Protein AF-A0A2N5K1F3-F1 (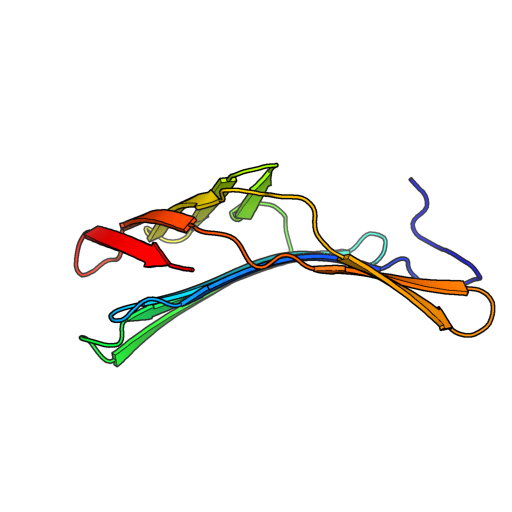afdb_monomer)

Structure (mmCIF, N/CA/C/O backbone):
data_AF-A0A2N5K1F3-F1
#
_entry.id   AF-A0A2N5K1F3-F1
#
loop_
_atom_site.group_PDB
_atom_site.id
_atom_site.type_symbol
_atom_site.label_atom_id
_atom_site.label_alt_id
_atom_site.label_comp_id
_atom_site.label_asym_id
_atom_site.label_entity_id
_atom_site.label_seq_id
_atom_site.pdbx_PDB_ins_code
_atom_site.Cartn_x
_atom_site.Cartn_y
_atom_site.Cartn_z
_atom_site.occupancy
_atom_site.B_iso_or_equiv
_atom_site.auth_seq_id
_atom_site.auth_comp_id
_atom_site.auth_asym_id
_atom_site.auth_atom_id
_atom_site.pdbx_PDB_model_num
ATOM 1 N N . MET A 1 1 ? 14.456 9.798 -15.262 1.00 62.44 1 MET A N 1
ATOM 2 C CA . MET A 1 1 ? 14.494 8.322 -15.443 1.00 62.44 1 MET A CA 1
ATOM 3 C C . MET A 1 1 ? 13.764 7.964 -16.735 1.00 62.44 1 MET A C 1
AT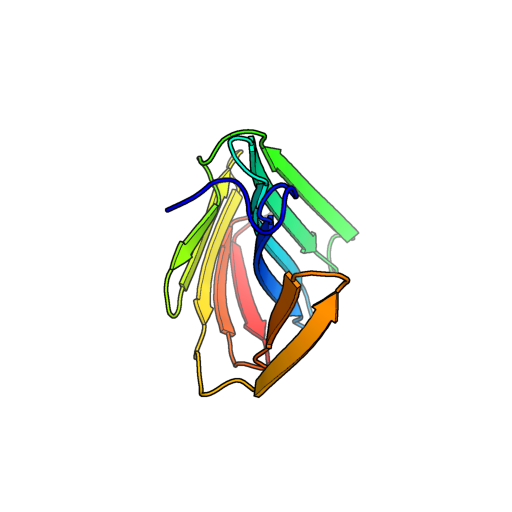OM 5 O O . MET A 1 1 ? 12.718 8.557 -16.957 1.00 62.44 1 MET A O 1
ATOM 9 N N . PRO A 1 2 ? 14.272 7.037 -17.564 1.00 82.56 2 PRO A N 1
ATOM 10 C CA . PRO A 1 2 ? 13.686 6.737 -18.875 1.00 82.56 2 PRO A CA 1
ATOM 11 C C . PRO A 1 2 ? 12.347 5.988 -18.765 1.00 82.56 2 PRO A C 1
ATOM 13 O O . PRO A 1 2 ? 12.178 5.146 -17.882 1.00 82.56 2 PRO A O 1
ATOM 16 N N . TRP A 1 3 ? 11.408 6.288 -19.670 1.00 86.94 3 TRP A N 1
ATOM 17 C CA . TRP A 1 3 ? 10.109 5.601 -19.780 1.00 86.94 3 TRP A CA 1
ATOM 18 C C . TRP A 1 3 ? 10.174 4.283 -20.543 1.00 86.94 3 TRP A C 1
ATOM 20 O O . TRP A 1 3 ? 9.238 3.495 -20.459 1.00 86.94 3 TRP A O 1
ATOM 30 N N . PHE A 1 4 ? 11.270 4.037 -21.258 1.00 87.62 4 PHE A N 1
ATOM 31 C CA . PHE A 1 4 ? 11.481 2.838 -22.053 1.00 87.62 4 PHE A CA 1
ATOM 32 C C . PHE A 1 4 ? 12.774 2.134 -21.648 1.00 87.62 4 PHE A C 1
ATOM 34 O O . PHE A 1 4 ? 13.738 2.767 -21.210 1.00 87.62 4 PHE A O 1
ATOM 41 N N . ARG A 1 5 ? 12.800 0.815 -21.826 1.00 86.06 5 ARG A N 1
ATOM 42 C CA . ARG A 1 5 ? 14.002 -0.018 -21.761 1.00 86.06 5 ARG A CA 1
ATOM 43 C C . ARG A 1 5 ? 13.878 -1.115 -22.811 1.00 86.06 5 ARG A C 1
ATOM 45 O O . ARG A 1 5 ? 12.860 -1.796 -22.847 1.00 86.06 5 ARG A O 1
ATOM 52 N N . ALA A 1 6 ? 14.896 -1.251 -23.661 1.00 88.06 6 ALA A N 1
ATOM 53 C CA . ALA A 1 6 ? 14.905 -2.213 -24.766 1.00 88.06 6 ALA A CA 1
ATOM 54 C C . ALA A 1 6 ? 13.609 -2.174 -25.614 1.00 88.06 6 ALA A C 1
ATOM 56 O O . ALA A 1 6 ? 12.984 -3.199 -25.866 1.00 88.06 6 ALA A O 1
ATOM 57 N N . GLY A 1 7 ? 13.151 -0.966 -25.971 1.00 87.62 7 GLY A N 1
ATOM 58 C CA . GLY A 1 7 ? 11.934 -0.757 -26.769 1.00 87.62 7 GLY A CA 1
ATOM 59 C C . GLY A 1 7 ? 10.603 -0.980 -26.036 1.00 87.62 7 GLY A C 1
ATOM 60 O O . GLY A 1 7 ? 9.549 -0.785 -26.631 1.00 87.62 7 GLY A O 1
ATOM 61 N N . ARG A 1 8 ? 10.612 -1.349 -24.747 1.00 86.81 8 ARG A N 1
ATOM 62 C CA . ARG A 1 8 ? 9.397 -1.630 -23.960 1.00 86.81 8 ARG A CA 1
ATOM 63 C C . ARG A 1 8 ? 9.151 -0.553 -22.914 1.00 86.81 8 ARG A C 1
ATOM 65 O 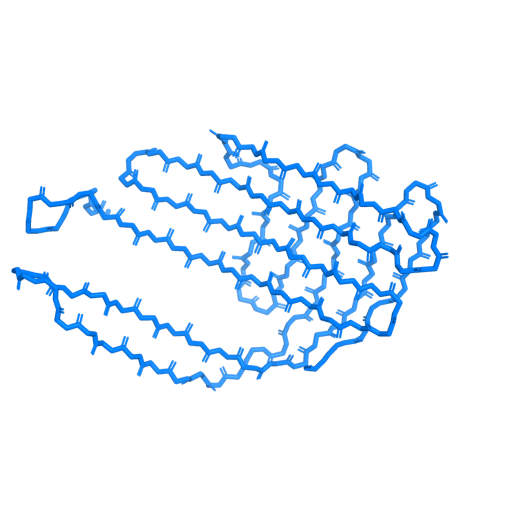O . ARG A 1 8 ? 10.102 -0.037 -22.326 1.00 86.81 8 ARG A O 1
ATOM 72 N N . LEU A 1 9 ? 7.879 -0.234 -22.659 1.00 90.19 9 LEU A N 1
ATOM 73 C CA . LEU A 1 9 ? 7.496 0.670 -21.574 1.00 90.19 9 LEU A CA 1
ATOM 74 C C . LEU A 1 9 ? 7.980 0.108 -20.239 1.00 90.19 9 LEU A C 1
ATOM 76 O O . LEU A 1 9 ? 7.686 -1.031 -19.870 1.00 90.19 9 LEU A O 1
ATOM 80 N N . LEU A 1 10 ? 8.723 0.926 -19.505 1.00 91.81 10 LEU A N 1
ATOM 81 C CA . LEU A 1 10 ? 9.254 0.546 -18.216 1.00 91.81 10 LEU A CA 1
ATOM 82 C C . LEU A 1 10 ? 8.127 0.526 -17.188 1.00 91.81 10 LEU A C 1
ATOM 84 O O . LEU A 1 10 ? 7.443 1.526 -16.956 1.00 91.81 10 LEU A O 1
ATOM 88 N N . LYS A 1 11 ? 7.982 -0.627 -16.546 1.00 93.00 11 LYS A N 1
ATOM 89 C CA . LYS A 1 11 ? 6.980 -0.894 -15.528 1.00 93.00 11 LYS A CA 1
ATOM 90 C C . LYS A 1 11 ? 7.630 -0.882 -14.141 1.00 93.00 11 LYS A C 1
ATOM 92 O O . LYS A 1 11 ? 8.604 -1.594 -13.917 1.00 93.00 11 LYS A O 1
ATOM 97 N N . ARG A 1 12 ? 7.096 -0.090 -13.207 1.00 94.06 12 ARG A N 1
ATOM 98 C CA . ARG A 1 12 ? 7.558 0.008 -11.809 1.00 94.06 12 ARG A CA 1
ATOM 99 C C . ARG A 1 12 ? 6.389 -0.043 -10.846 1.00 94.06 12 ARG A C 1
ATOM 101 O O . ARG A 1 12 ? 5.399 0.651 -11.049 1.00 94.06 12 ARG A O 1
ATOM 108 N N . TRP A 1 13 ? 6.503 -0.909 -9.850 1.00 94.94 13 TRP A N 1
ATOM 109 C CA . TRP A 1 13 ? 5.433 -1.225 -8.916 1.00 94.94 13 TRP A CA 1
ATOM 110 C C . TRP A 1 13 ? 6.026 -1.240 -7.517 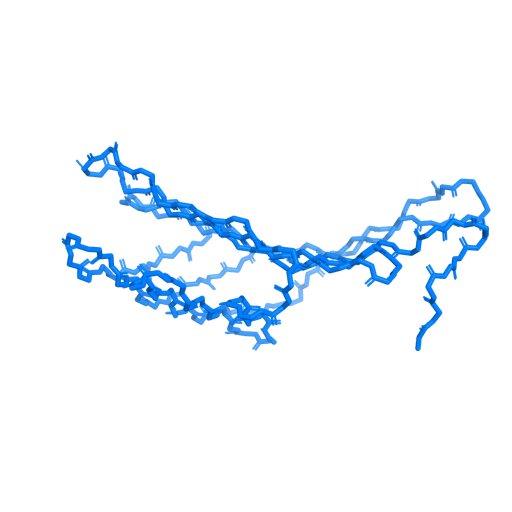1.00 94.94 13 TRP A C 1
ATOM 112 O O . TRP A 1 13 ? 7.084 -1.831 -7.302 1.00 94.94 13 TRP A O 1
ATOM 122 N N . ARG A 1 14 ? 5.322 -0.628 -6.572 1.00 95.94 14 ARG A N 1
ATOM 123 C CA . ARG A 1 14 ? 5.481 -0.922 -5.152 1.00 95.94 14 ARG A CA 1
ATOM 124 C C . ARG A 1 14 ? 4.125 -1.351 -4.633 1.00 95.94 14 ARG A C 1
ATOM 126 O O . ARG A 1 14 ? 3.140 -0.655 -4.858 1.00 95.94 14 ARG A O 1
ATOM 133 N N . TYR A 1 15 ? 4.094 -2.509 -3.996 1.00 96.94 15 TYR A N 1
ATOM 134 C CA . TYR A 1 15 ? 2.879 -3.165 -3.546 1.00 96.94 15 TYR A CA 1
ATOM 135 C C . TYR A 1 15 ? 3.069 -3.605 -2.102 1.00 96.94 15 TYR A C 1
ATOM 137 O O . TYR A 1 15 ? 4.114 -4.161 -1.765 1.00 96.94 15 TYR A O 1
ATOM 145 N N . VAL A 1 16 ? 2.060 -3.359 -1.276 1.00 97.44 16 VAL A N 1
ATOM 146 C CA . VAL A 1 16 ? 1.989 -3.827 0.106 1.00 97.44 16 VAL A CA 1
ATOM 147 C C . VAL A 1 16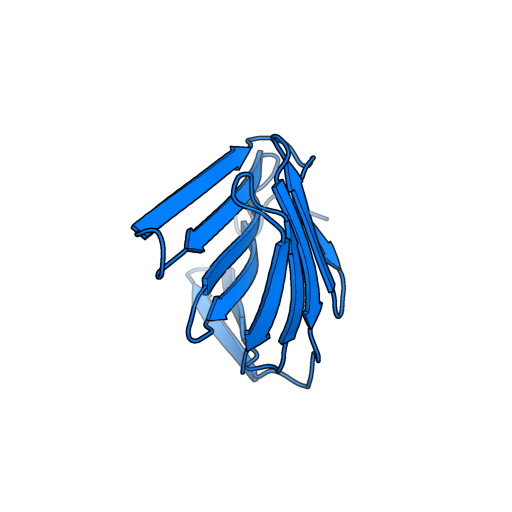 ? 0.666 -4.546 0.291 1.00 97.44 16 VAL A C 1
ATOM 149 O O . VAL A 1 16 ? -0.381 -4.067 -0.145 1.00 97.44 16 VAL A O 1
ATOM 152 N N . SER A 1 17 ? 0.722 -5.685 0.967 1.00 96.94 17 SER A N 1
ATOM 153 C CA . SER A 1 17 ? -0.444 -6.417 1.440 1.00 96.94 17 SER A CA 1
ATOM 154 C C . SER A 1 17 ? -0.260 -6.758 2.905 1.00 96.94 17 SER A C 1
ATOM 156 O O . SER A 1 17 ? 0.805 -7.226 3.295 1.00 96.94 17 SER A O 1
ATOM 158 N N . LEU A 1 18 ? -1.303 -6.530 3.692 1.00 96.88 18 LEU A N 1
ATOM 159 C CA . LEU A 1 18 ? -1.342 -6.812 5.117 1.00 96.88 18 LEU A CA 1
ATOM 160 C C . LEU A 1 18 ? -2.487 -7.777 5.379 1.00 96.88 18 LEU A C 1
ATOM 162 O O . LEU A 1 18 ? -3.617 -7.549 4.935 1.00 96.88 18 LEU A O 1
ATOM 166 N N . TRP A 1 19 ? -2.207 -8.825 6.140 1.00 94.81 19 TRP A N 1
ATOM 167 C CA . TRP A 1 19 ? -3.212 -9.788 6.555 1.00 94.81 19 TRP A CA 1
ATOM 168 C C . TRP A 1 19 ? -3.204 -9.888 8.070 1.00 94.81 19 TRP A C 1
ATOM 170 O O . TRP A 1 19 ? -2.218 -10.298 8.672 1.00 94.81 19 TRP A O 1
ATOM 180 N N . SER A 1 20 ? -4.319 -9.505 8.679 1.00 93.81 20 SER A N 1
ATOM 181 C CA . SER A 1 20 ? -4.593 -9.747 10.087 1.00 93.81 20 SER A CA 1
ATOM 182 C C . SER A 1 20 ? -5.830 -10.632 10.221 1.00 93.81 20 SER A C 1
ATOM 184 O O . SER A 1 20 ? -6.471 -11.015 9.235 1.00 93.81 20 SER A O 1
ATOM 186 N N . ARG A 1 21 ? -6.182 -10.971 11.463 1.00 92.75 21 ARG A N 1
ATOM 187 C CA . ARG A 1 21 ? -7.378 -11.764 11.761 1.00 92.75 21 ARG A CA 1
ATOM 188 C C . ARG A 1 21 ? -8.661 -11.100 11.257 1.00 92.75 21 ARG A C 1
ATOM 190 O O . ARG A 1 21 ? -9.531 -11.792 10.731 1.00 92.75 21 ARG A O 1
ATOM 197 N N . ASP A 1 22 ? -8.757 -9.781 11.407 1.00 93.94 22 ASP A N 1
ATOM 198 C CA . ASP A 1 22 ? -9.986 -9.026 11.148 1.00 93.94 22 ASP A CA 1
ATOM 199 C C . ASP A 1 22 ? -9.960 -8.292 9.806 1.00 93.94 22 ASP A C 1
ATOM 201 O O . ASP A 1 22 ? -11.015 -8.078 9.207 1.00 93.94 22 ASP A O 1
ATOM 205 N N . LEU A 1 23 ? -8.771 -7.935 9.309 1.00 96.25 23 LEU A N 1
ATOM 206 C CA . LEU A 1 23 ? -8.610 -7.138 8.098 1.00 96.25 23 LEU A CA 1
ATOM 207 C C . LEU A 1 23 ? -7.713 -7.826 7.069 1.00 96.25 23 LEU A C 1
ATOM 209 O O . LEU A 1 23 ? -6.758 -8.537 7.380 1.00 96.25 23 LEU A O 1
ATOM 213 N N . SER A 1 24 ? -7.998 -7.584 5.796 1.00 97.25 24 SER A N 1
ATOM 214 C CA . SER A 1 24 ? -7.051 -7.840 4.709 1.00 97.25 24 SER A CA 1
ATOM 215 C C . SER A 1 24 ? -6.942 -6.584 3.865 1.00 97.25 24 SER A C 1
ATOM 217 O O . SER A 1 24 ? -7.939 -6.096 3.345 1.00 97.25 24 SER A O 1
ATOM 219 N N . ILE A 1 25 ? -5.742 -6.022 3.800 1.00 97.75 25 ILE A N 1
ATOM 220 C C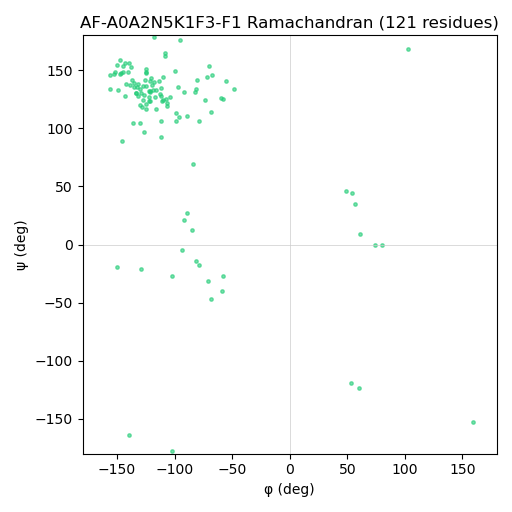A . ILE A 1 25 ? -5.486 -4.706 3.224 1.00 97.75 25 ILE A CA 1
ATOM 221 C C . ILE A 1 25 ? -4.492 -4.876 2.088 1.00 97.75 25 ILE A C 1
ATOM 223 O O . ILE A 1 25 ? -3.526 -5.626 2.219 1.00 97.75 25 ILE A O 1
ATOM 227 N N . CYS A 1 26 ? -4.679 -4.152 0.994 1.00 97.88 26 CYS A N 1
ATOM 228 C CA . CYS A 1 26 ? -3.632 -3.984 0.000 1.00 97.88 26 CYS A CA 1
ATOM 229 C C . CYS A 1 26 ? -3.576 -2.546 -0.502 1.00 97.88 26 CYS A C 1
ATOM 231 O O . CYS A 1 26 ? -4.571 -1.821 -0.476 1.00 97.88 26 CYS A O 1
ATOM 233 N N . ALA A 1 27 ? -2.396 -2.131 -0.947 1.00 98.06 27 ALA A N 1
ATOM 234 C CA . ALA A 1 27 ? -2.190 -0.845 -1.588 1.00 98.06 27 ALA A CA 1
ATOM 235 C C . ALA A 1 27 ? -1.004 -0.909 -2.548 1.00 98.06 27 ALA A C 1
ATOM 237 O O . ALA A 1 27 ? -0.020 -1.613 -2.303 1.00 98.06 27 ALA A O 1
ATOM 238 N N . ALA A 1 28 ? -1.085 -0.148 -3.634 1.00 97.44 28 ALA A N 1
ATOM 239 C CA . ALA A 1 28 ? -0.037 -0.106 -4.636 1.00 97.44 28 ALA A CA 1
ATOM 240 C C . ALA A 1 28 ? 0.135 1.277 -5.255 1.00 97.44 28 ALA A C 1
ATOM 242 O O . ALA A 1 28 ? -0.836 2.005 -5.463 1.00 97.44 28 ALA A O 1
ATOM 243 N N . ASN A 1 29 ? 1.377 1.573 -5.638 1.00 96.00 29 ASN A N 1
ATOM 244 C CA . ASN A 1 29 ? 1.708 2.637 -6.576 1.00 96.00 29 ASN A CA 1
ATOM 245 C C . ASN A 1 29 ? 2.365 2.024 -7.816 1.00 96.00 29 ASN A C 1
ATOM 247 O O . ASN A 1 29 ? 3.326 1.251 -7.716 1.00 96.00 29 ASN A O 1
ATOM 251 N N . ILE A 1 30 ? 1.821 2.353 -8.982 1.00 95.50 30 ILE A N 1
ATOM 252 C CA . ILE A 1 30 ? 2.184 1.781 -10.271 1.00 95.50 30 ILE A CA 1
ATOM 253 C C . ILE A 1 30 ? 2.569 2.901 -11.2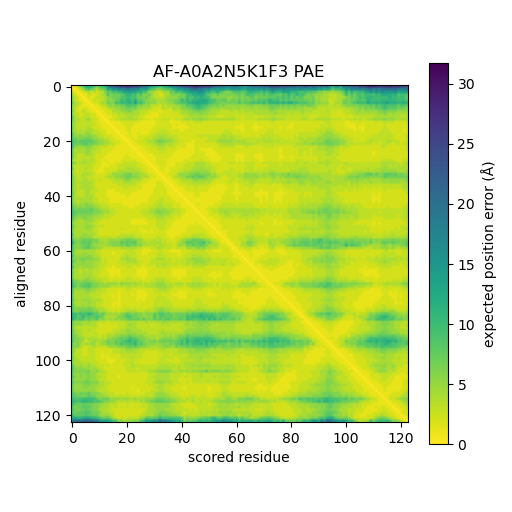27 1.00 95.50 30 ILE A C 1
ATOM 255 O O . ILE A 1 30 ? 1.882 3.913 -11.355 1.00 95.50 30 ILE A O 1
ATOM 259 N N . SER A 1 31 ? 3.653 2.689 -11.963 1.00 94.31 31 SER A N 1
ATOM 260 C CA . SER A 1 31 ? 4.016 3.487 -13.129 1.00 94.31 31 SER A CA 1
ATOM 261 C C . SER A 1 31 ? 4.320 2.575 -14.316 1.00 94.31 31 SER A C 1
ATOM 263 O O . SER A 1 31 ? 5.107 1.635 -14.193 1.00 94.31 31 SER A O 1
ATOM 265 N N . VAL A 1 32 ? 3.717 2.859 -15.469 1.00 93.00 32 VAL A N 1
ATOM 266 C CA . VAL A 1 32 ? 3.987 2.195 -16.753 1.00 93.00 32 VAL A CA 1
ATOM 267 C C . VAL A 1 32 ? 4.294 3.284 -17.774 1.00 93.00 32 VAL A C 1
ATOM 269 O O . VAL A 1 32 ? 3.392 3.928 -18.307 1.00 93.00 32 VAL A O 1
ATOM 272 N N . GLY A 1 33 ? 5.583 3.547 -17.994 1.00 90.69 33 GLY A N 1
ATOM 273 C CA . GLY A 1 33 ? 6.028 4.730 -18.733 1.00 90.69 33 GLY A CA 1
ATOM 274 C C . GLY A 1 33 ? 5.423 6.023 -18.154 1.00 90.69 33 GLY A C 1
ATOM 275 O O . GLY A 1 33 ? 5.680 6.314 -16.983 1.00 90.69 33 GLY A O 1
ATOM 276 N N . PRO A 1 34 ? 4.641 6.802 -18.930 1.00 89.94 34 PRO A N 1
ATOM 277 C CA . PRO A 1 34 ? 4.017 8.037 -18.450 1.00 89.94 34 PRO A CA 1
ATOM 278 C C . PRO A 1 34 ? 2.749 7.811 -17.606 1.00 89.94 34 PRO A C 1
ATOM 280 O O . PRO A 1 34 ? 2.327 8.719 -16.892 1.00 89.94 34 PRO A O 1
ATOM 283 N N . VAL A 1 35 ? 2.134 6.625 -17.668 1.00 92.38 35 VAL A N 1
ATOM 284 C CA . VAL A 1 35 ? 0.867 6.338 -16.982 1.00 92.38 35 VAL A CA 1
ATOM 285 C C . VAL A 1 35 ? 1.134 5.978 -15.526 1.00 92.38 35 VAL A C 1
ATOM 287 O O . VAL A 1 35 ? 1.976 5.124 -15.238 1.00 92.38 35 VAL A O 1
ATOM 290 N N . ARG A 1 36 ? 0.393 6.602 -14.604 1.00 94.06 36 ARG A N 1
ATOM 291 C CA . ARG A 1 36 ? 0.426 6.282 -13.173 1.00 94.06 36 ARG A CA 1
ATOM 292 C C . ARG A 1 36 ? -0.927 5.787 -12.695 1.00 94.06 36 ARG A C 1
ATOM 294 O O . ARG A 1 36 ? -1.959 6.336 -13.070 1.00 94.06 36 ARG A O 1
ATOM 301 N N . GLN A 1 37 ? -0.898 4.778 -11.839 1.00 95.94 37 GLN A N 1
ATOM 302 C CA . GLN A 1 37 ? -2.085 4.201 -11.231 1.00 95.94 37 GLN A CA 1
ATOM 303 C C . GLN A 1 37 ? -1.806 3.899 -9.762 1.00 95.94 37 GLN A C 1
ATOM 305 O O . GLN A 1 37 ? -0.750 3.382 -9.407 1.00 95.94 37 GLN A O 1
ATOM 310 N N . GLU A 1 38 ? -2.769 4.209 -8.911 1.00 97.38 38 GLU A N 1
ATOM 311 C CA . GLU A 1 38 ? -2.792 3.821 -7.507 1.00 97.38 38 GLU A CA 1
ATOM 312 C C . GLU A 1 38 ? -4.044 2.991 -7.266 1.00 97.38 38 GLU A C 1
ATOM 314 O O . GLU A 1 38 ? -5.100 3.262 -7.843 1.00 97.38 38 GLU A O 1
ATOM 319 N N . PHE A 1 39 ? -3.943 1.980 -6.417 1.00 97.31 39 PHE A N 1
ATOM 320 C CA . PHE A 1 39 ? -5.122 1.294 -5.916 1.00 97.31 39 PHE A CA 1
ATOM 321 C C . PHE A 1 39 ? -4.921 0.898 -4.467 1.00 97.31 39 PHE A C 1
ATOM 323 O O . PHE A 1 39 ? -3.791 0.737 -4.002 1.00 97.31 39 PHE A O 1
ATOM 330 N N . TRP A 1 40 ? -6.030 0.735 -3.767 1.00 98.31 40 TRP A N 1
ATOM 331 C CA . TRP A 1 40 ? -6.056 0.216 -2.415 1.00 98.31 40 TRP A CA 1
ATOM 332 C C . TRP A 1 40 ? -7.364 -0.529 -2.176 1.00 98.31 40 TRP A C 1
ATOM 334 O O . TRP A 1 40 ? -8.379 -0.238 -2.814 1.00 98.31 40 TRP A O 1
ATOM 344 N N . ALA A 1 41 ? -7.326 -1.472 -1.244 1.00 98.19 41 ALA A N 1
ATOM 345 C CA . ALA A 1 41 ? -8.500 -2.176 -0.768 1.00 98.19 41 ALA A CA 1
ATOM 346 C C . ALA A 1 41 ? -8.360 -2.521 0.717 1.00 98.19 41 ALA A C 1
ATOM 348 O O . ALA A 1 41 ? -7.262 -2.792 1.205 1.00 98.19 41 ALA A O 1
ATOM 349 N N . VAL A 1 42 ? -9.488 -2.534 1.420 1.00 97.94 42 VAL A N 1
ATOM 350 C CA . VAL A 1 42 ? -9.636 -3.050 2.778 1.00 97.94 42 VAL A CA 1
ATOM 351 C C . VAL A 1 42 ? -10.833 -3.984 2.792 1.00 97.94 42 VAL A C 1
ATOM 353 O O . VAL A 1 42 ? -11.958 -3.575 2.516 1.00 97.94 42 VAL A O 1
ATOM 356 N N . TRP A 1 43 ? -10.587 -5.236 3.139 1.00 97.81 43 TRP A N 1
ATOM 357 C CA . TRP A 1 43 ? -11.612 -6.218 3.442 1.00 97.81 43 TRP A CA 1
ATOM 358 C C . TRP A 1 43 ? -11.777 -6.322 4.958 1.00 97.81 43 TRP A C 1
ATOM 360 O O . TRP A 1 43 ? -10.861 -6.780 5.644 1.00 97.81 43 TRP A O 1
ATOM 370 N N . ASP A 1 44 ? -12.934 -5.906 5.475 1.00 95.94 44 ASP A N 1
ATOM 371 C CA . ASP A 1 44 ? -13.338 -6.133 6.866 1.00 95.94 44 ASP A CA 1
ATOM 372 C C . ASP A 1 44 ? -14.068 -7.467 6.957 1.00 95.94 44 ASP A C 1
ATOM 374 O O . ASP A 1 44 ? -15.183 -7.636 6.457 1.00 95.94 44 ASP A O 1
ATOM 378 N N . ARG A 1 45 ? -13.416 -8.433 7.604 1.00 95.00 45 ARG A N 1
ATOM 379 C CA . ARG A 1 45 ? -13.918 -9.802 7.743 1.00 95.00 45 ARG A CA 1
ATOM 380 C C . ARG A 1 45 ? -15.102 -9.880 8.698 1.00 95.00 45 ARG A C 1
ATOM 382 O O . ARG A 1 45 ? -15.971 -10.724 8.495 1.00 95.00 45 ARG A O 1
ATOM 389 N N . LYS A 1 46 ? -15.152 -9.007 9.709 1.00 92.75 46 LYS A N 1
ATOM 390 C CA . LYS A 1 46 ? -16.219 -8.982 10.716 1.00 92.75 46 LYS A CA 1
ATOM 391 C C . LYS A 1 46 ? -17.534 -8.533 10.093 1.00 92.75 46 LYS A C 1
ATOM 393 O O . LYS A 1 46 ? -18.560 -9.168 10.312 1.00 92.75 46 LYS A O 1
ATOM 398 N N . HIS A 1 47 ? -17.494 -7.462 9.306 1.00 94.06 47 HIS A N 1
ATOM 399 C CA . HIS A 1 47 ? -18.682 -6.911 8.644 1.00 94.06 47 HIS A CA 1
ATOM 400 C C . HIS A 1 47 ? -18.889 -7.434 7.220 1.00 94.06 47 HIS A C 1
ATOM 402 O O . HIS A 1 47 ? -19.914 -7.144 6.611 1.00 94.06 47 HIS A O 1
ATOM 408 N N . ARG A 1 48 ? -17.943 -8.230 6.700 1.00 96.06 48 ARG A N 1
ATOM 409 C CA . ARG A 1 48 ? -17.936 -8.783 5.335 1.00 96.06 48 ARG A CA 1
ATOM 410 C C . ARG A 1 48 ? -18.091 -7.694 4.272 1.00 96.06 48 ARG A C 1
ATOM 412 O O . ARG A 1 48 ? -18.867 -7.835 3.329 1.00 96.06 48 ARG A O 1
ATOM 419 N N . GLN A 1 49 ? -17.354 -6.603 4.449 1.00 96.75 49 GLN A N 1
ATOM 420 C CA . GLN A 1 49 ? -17.418 -5.424 3.592 1.00 96.75 49 GLN A CA 1
ATOM 421 C C . GLN A 1 49 ? -16.062 -5.146 2.952 1.00 96.75 49 GLN A C 1
ATOM 423 O O . GLN A 1 49 ? -15.018 -5.237 3.601 1.00 96.75 49 GLN A O 1
ATOM 428 N N . LEU A 1 50 ? -16.103 -4.805 1.664 1.00 97.19 50 LEU A N 1
ATOM 429 C CA . LEU A 1 50 ? -14.951 -4.386 0.880 1.00 97.19 50 LEU A CA 1
ATOM 430 C C . LEU A 1 50 ? -15.056 -2.886 0.620 1.00 97.19 50 LEU A C 1
ATOM 432 O O . LEU A 1 50 ? -16.041 -2.426 0.044 1.00 97.19 50 LEU A O 1
ATOM 436 N N . TRP A 1 51 ? -14.019 -2.144 0.989 1.00 97.38 51 TRP A N 1
ATOM 437 C CA . TRP A 1 51 ? -13.807 -0.793 0.484 1.00 97.38 51 TRP A CA 1
ATOM 438 C C . TRP A 1 51 ? -12.582 -0.806 -0.399 1.00 97.38 51 TRP A C 1
ATOM 440 O O . TRP A 1 51 ? -11.518 -1.245 0.026 1.00 97.38 51 TRP A O 1
ATOM 450 N N . GLU A 1 52 ? -12.724 -0.302 -1.613 1.00 97.50 52 GLU A N 1
ATOM 451 C CA . GLU A 1 52 ? -11.630 -0.248 -2.564 1.00 97.50 52 GLU A CA 1
ATOM 452 C C . GLU A 1 52 ? -11.743 0.971 -3.464 1.00 97.50 52 GLU A C 1
ATOM 454 O O . GLU A 1 52 ? -12.817 1.558 -3.658 1.00 97.50 52 GLU A O 1
ATOM 459 N N . ARG A 1 53 ? -10.607 1.351 -4.040 1.00 97.56 53 ARG A N 1
ATOM 460 C CA . ARG A 1 53 ? -10.584 2.322 -5.121 1.00 97.56 53 ARG A CA 1
ATOM 461 C C . ARG A 1 53 ? -9.346 2.159 -5.979 1.00 97.56 53 ARG A C 1
ATOM 463 O O . ARG A 1 53 ? -8.257 1.901 -5.479 1.00 97.56 53 ARG A O 1
ATOM 470 N N . THR A 1 54 ? -9.523 2.413 -7.271 1.00 97.12 54 THR A N 1
ATOM 471 C CA . THR A 1 54 ? -8.435 2.640 -8.223 1.00 97.12 54 THR A CA 1
ATOM 472 C C . THR A 1 54 ? -8.458 4.098 -8.676 1.00 97.12 54 THR A C 1
ATOM 474 O O . THR A 1 54 ? -9.513 4.646 -8.999 1.00 97.12 54 THR A O 1
ATOM 477 N N . ARG A 1 55 ? -7.292 4.743 -8.705 1.00 96.00 55 ARG A N 1
ATOM 478 C CA . ARG A 1 55 ? -7.083 6.106 -9.203 1.00 96.00 55 ARG A CA 1
ATOM 479 C C . ARG A 1 55 ? -6.042 6.077 -10.317 1.00 96.00 55 ARG A C 1
ATOM 481 O O . ARG A 1 55 ? -4.963 5.527 -10.148 1.00 96.00 55 ARG A O 1
ATOM 488 N N . LEU A 1 56 ? -6.333 6.730 -11.439 1.00 94.31 56 LEU A N 1
ATOM 489 C CA . LEU A 1 56 ? -5.397 6.886 -12.566 1.00 94.31 56 LEU A CA 1
ATOM 490 C C . LEU A 1 56 ? -4.513 8.141 -12.424 1.00 94.31 56 LEU A C 1
ATOM 492 O O . LEU A 1 56 ? -4.114 8.761 -13.406 1.00 94.31 56 LEU A O 1
ATOM 496 N N . ARG A 1 57 ? -4.270 8.569 -11.182 1.00 91.25 57 ARG A N 1
ATOM 497 C CA . ARG A 1 57 ? -3.423 9.710 -10.824 1.00 91.25 57 ARG A CA 1
ATOM 498 C C . ARG A 1 57 ? -2.834 9.485 -9.428 1.00 91.25 57 ARG A C 1
ATOM 500 O O . ARG A 1 57 ? -3.518 8.874 -8.608 1.00 91.25 57 ARG A O 1
ATOM 507 N N . PRO A 1 58 ? -1.622 9.989 -9.144 1.00 87.88 58 PRO A N 1
ATOM 508 C CA . PRO A 1 58 ? -1.015 9.846 -7.832 1.00 87.88 58 PRO A CA 1
ATOM 509 C C . PRO A 1 58 ? -1.622 10.856 -6.859 1.00 87.88 58 PRO A C 1
ATOM 511 O O . PRO A 1 58 ? -1.372 12.056 -6.977 1.00 87.88 58 PRO A O 1
ATOM 514 N N . CYS A 1 59 ? -2.474 10.407 -5.942 1.00 92.81 59 CYS A N 1
ATOM 515 C CA . CYS A 1 59 ? -3.152 11.336 -5.034 1.00 92.81 59 CYS A CA 1
ATOM 516 C C . CYS A 1 59 ? -3.495 10.769 -3.666 1.00 92.81 59 CYS A C 1
ATOM 518 O O . CYS A 1 59 ? -3.779 11.555 -2.765 1.00 92.81 59 CYS A O 1
ATOM 520 N N . CYS A 1 60 ? -3.535 9.448 -3.511 1.00 95.38 60 CYS A N 1
ATOM 521 C CA . CYS A 1 60 ? -4.082 8.850 -2.304 1.00 95.38 60 CYS A CA 1
ATOM 522 C C . CYS A 1 60 ? -3.183 7.811 -1.655 1.00 95.38 60 CYS A C 1
ATOM 524 O O . CYS A 1 60 ? -3.365 7.597 -0.463 1.00 95.38 60 CYS A O 1
ATOM 526 N N . VAL A 1 61 ? -2.233 7.202 -2.373 1.00 97.12 61 VAL A N 1
ATOM 527 C CA . VAL A 1 61 ? -1.351 6.158 -1.831 1.00 97.12 61 VAL A CA 1
ATOM 528 C C . VAL A 1 61 ? 0.090 6.657 -1.729 1.00 97.12 61 VAL A C 1
ATOM 530 O O . VAL A 1 61 ? 0.829 6.723 -2.711 1.00 97.12 61 VAL A O 1
ATOM 533 N N . THR A 1 62 ? 0.526 6.924 -0.502 1.00 96.69 62 THR A N 1
ATOM 534 C CA . THR A 1 62 ? 1.918 7.232 -0.168 1.00 96.69 62 THR A CA 1
ATOM 535 C C . THR A 1 62 ? 2.597 5.977 0.367 1.00 96.69 62 THR A C 1
ATOM 537 O O . THR A 1 62 ? 2.365 5.555 1.498 1.00 96.69 62 THR A O 1
ATOM 540 N N . LEU A 1 63 ? 3.463 5.391 -0.458 1.00 95.25 63 LEU A N 1
ATOM 541 C CA . LEU A 1 63 ? 4.314 4.255 -0.106 1.00 95.25 63 LEU A CA 1
ATOM 542 C C . LEU A 1 63 ? 5.773 4.711 -0.076 1.00 95.25 63 LEU A C 1
ATOM 544 O O . LEU A 1 63 ? 6.464 4.700 -1.100 1.00 95.25 63 LEU A O 1
ATOM 548 N N . VAL A 1 64 ? 6.233 5.115 1.106 1.00 94.06 64 VAL A N 1
ATOM 549 C CA . VAL A 1 64 ? 7.623 5.515 1.393 1.00 94.06 64 VAL A CA 1
ATOM 550 C C . VAL A 1 64 ? 8.297 4.437 2.244 1.00 94.06 64 VAL A C 1
ATOM 552 O O . VAL A 1 64 ? 7.612 3.525 2.708 1.00 94.06 64 VAL A O 1
ATOM 555 N N . PRO A 1 65 ? 9.636 4.417 2.375 1.00 94.00 65 PRO A N 1
ATOM 556 C CA . PRO A 1 65 ? 10.291 3.459 3.262 1.00 94.00 65 PRO A CA 1
ATOM 557 C C . PRO A 1 65 ? 9.623 3.429 4.642 1.00 94.00 65 PRO A C 1
ATOM 559 O O . PRO A 1 65 ? 9.293 4.480 5.192 1.00 94.00 65 PRO A O 1
ATOM 562 N N . ASN A 1 66 ? 9.379 2.225 5.149 1.00 96.00 66 ASN A N 1
ATOM 563 C CA . ASN A 1 66 ? 8.743 1.952 6.441 1.00 96.00 66 ASN A CA 1
ATOM 564 C C . ASN A 1 66 ? 7.309 2.466 6.657 1.00 96.00 66 ASN A C 1
ATOM 566 O O . ASN A 1 66 ? 6.814 2.403 7.782 1.00 96.00 66 ASN A O 1
ATOM 570 N N . ARG A 1 67 ? 6.608 2.983 5.638 1.00 97.31 67 ARG A N 1
ATOM 571 C CA . ARG A 1 67 ? 5.245 3.499 5.838 1.00 97.31 67 ARG A CA 1
ATOM 572 C C . ARG A 1 67 ? 4.341 3.351 4.624 1.00 97.31 67 ARG A C 1
ATOM 574 O O . ARG A 1 67 ? 4.681 3.757 3.510 1.00 97.31 67 ARG A O 1
ATOM 581 N N . LEU A 1 68 ? 3.136 2.859 4.890 1.00 97.88 68 LEU A N 1
ATOM 582 C CA . LEU A 1 68 ? 1.979 2.922 4.011 1.00 97.88 68 LEU A CA 1
ATOM 583 C C . LEU A 1 68 ? 0.989 3.944 4.573 1.00 97.88 68 LEU A C 1
ATOM 585 O O . LEU A 1 68 ? 0.460 3.757 5.665 1.00 97.88 68 LEU A O 1
ATOM 589 N N . LEU A 1 69 ? 0.701 4.986 3.797 1.00 98.19 69 LEU A N 1
ATOM 590 C CA . LEU A 1 69 ? -0.389 5.913 4.070 1.00 98.19 69 LEU A CA 1
ATOM 591 C C . LEU A 1 69 ? -1.357 5.941 2.886 1.00 98.19 69 LEU A C 1
ATOM 593 O O . LEU A 1 69 ? -0.962 6.267 1.768 1.00 98.19 69 LEU A O 1
ATOM 597 N N . VAL A 1 70 ? -2.629 5.653 3.143 1.00 98.12 70 VAL A N 1
ATOM 598 C CA . VAL A 1 70 ? -3.729 5.852 2.198 1.00 98.12 70 VAL A CA 1
ATOM 599 C C . VAL A 1 70 ? -4.693 6.884 2.752 1.00 98.12 70 VAL A C 1
ATOM 601 O O . VAL A 1 70 ? -5.083 6.786 3.913 1.00 98.12 70 VAL A O 1
ATOM 604 N N . ARG A 1 71 ? -5.100 7.854 1.929 1.00 97.44 71 ARG A N 1
ATOM 605 C CA . ARG A 1 71 ? -6.179 8.806 2.237 1.00 97.44 71 ARG A CA 1
ATOM 606 C C . ARG A 1 71 ? -7.083 8.973 1.024 1.00 97.44 71 ARG A C 1
ATOM 608 O O . ARG A 1 71 ? -6.708 9.630 0.056 1.00 97.44 71 ARG A O 1
ATOM 615 N N . ASP A 1 72 ? -8.269 8.374 1.062 1.00 96.44 72 ASP A N 1
ATOM 616 C CA . ASP A 1 72 ?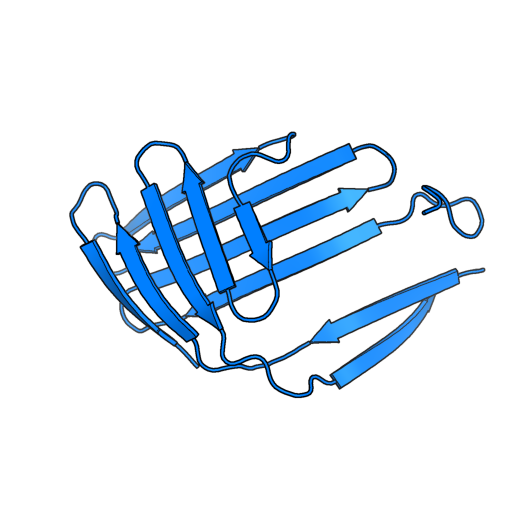 -9.227 8.451 -0.045 1.00 96.44 72 ASP A CA 1
ATOM 617 C C . ASP A 1 72 ? -10.660 8.212 0.439 1.00 96.44 72 ASP A C 1
ATOM 619 O O . ASP A 1 72 ? -10.925 7.260 1.165 1.00 96.44 72 ASP A O 1
ATOM 623 N N . GLY A 1 73 ? -11.606 9.053 0.014 1.00 89.44 73 GLY A N 1
ATOM 624 C CA . GLY A 1 73 ? -13.039 8.814 0.231 1.00 89.44 73 GLY A CA 1
ATOM 625 C C . GLY A 1 73 ? -13.458 8.630 1.694 1.00 89.44 73 GLY A C 1
ATOM 626 O O . GLY A 1 73 ? -14.337 7.818 1.961 1.00 89.44 73 GLY A O 1
ATOM 627 N N . GLY A 1 74 ? -12.818 9.339 2.629 1.00 92.75 74 GLY A N 1
ATOM 628 C CA . GLY A 1 74 ? -13.085 9.216 4.069 1.00 92.75 74 GLY A CA 1
ATOM 629 C C . GLY A 1 74 ? -12.414 8.014 4.743 1.00 92.75 74 GLY A C 1
ATOM 630 O O . GLY A 1 74 ? -12.538 7.858 5.954 1.00 92.75 74 GLY A O 1
ATOM 631 N N . ILE A 1 75 ? -11.674 7.196 3.991 1.00 96.56 75 ILE A N 1
ATOM 632 C CA . ILE A 1 75 ? -10.883 6.083 4.517 1.00 96.56 75 ILE A CA 1
ATOM 633 C C . ILE A 1 75 ? -9.437 6.527 4.685 1.00 96.56 75 ILE A C 1
ATOM 635 O O . ILE A 1 75 ? -8.861 7.184 3.812 1.00 96.56 75 ILE A O 1
ATOM 639 N N . THR A 1 76 ? -8.855 6.161 5.826 1.00 98.12 76 THR A N 1
ATOM 640 C CA . THR A 1 76 ? -7.431 6.364 6.101 1.00 98.12 76 THR A CA 1
ATOM 641 C C . THR A 1 76 ? -6.791 5.053 6.525 1.00 98.12 76 THR A C 1
ATOM 643 O O . THR A 1 76 ? -7.286 4.402 7.438 1.00 98.12 76 THR A O 1
ATOM 646 N N . ILE A 1 77 ? -5.692 4.677 5.880 1.00 98.19 77 ILE A N 1
ATOM 647 C CA . ILE A 1 77 ? -4.841 3.545 6.269 1.00 98.19 77 ILE A CA 1
ATOM 648 C C . ILE A 1 77 ? -3.497 4.156 6.631 1.00 98.19 77 ILE A C 1
ATOM 650 O O . ILE A 1 77 ? -2.889 4.764 5.760 1.00 98.19 77 ILE A O 1
ATOM 654 N N . ASP A 1 78 ? -3.043 4.044 7.872 1.00 98.25 78 ASP A N 1
ATOM 655 C CA . ASP A 1 78 ? -1.738 4.557 8.295 1.00 98.25 78 ASP A CA 1
ATOM 656 C C . ASP A 1 78 ? -0.996 3.460 9.046 1.00 98.25 78 ASP A C 1
ATOM 658 O O . ASP A 1 78 ? -1.349 3.102 10.170 1.00 98.25 78 ASP A O 1
ATOM 662 N N . VAL A 1 79 ? -0.017 2.865 8.373 1.00 98.06 79 VAL A N 1
ATOM 663 C CA . VAL A 1 79 ? 0.664 1.661 8.838 1.00 98.06 79 VAL A CA 1
ATOM 664 C C . VAL A 1 79 ? 2.165 1.832 8.701 1.00 98.06 79 VAL A C 1
ATOM 666 O O . VAL A 1 79 ? 2.676 2.169 7.630 1.00 98.06 79 VAL A O 1
ATOM 669 N N . THR A 1 80 ? 2.868 1.536 9.785 1.00 98.19 80 THR A N 1
ATOM 670 C CA . THR A 1 80 ? 4.317 1.380 9.802 1.00 98.19 80 THR A CA 1
ATOM 671 C C . THR A 1 80 ? 4.671 -0.021 9.324 1.00 98.19 80 THR A C 1
ATOM 673 O O . THR A 1 80 ? 4.059 -1.001 9.746 1.00 98.19 80 THR A O 1
ATOM 676 N N . LEU A 1 81 ? 5.651 -0.106 8.432 1.00 97.06 81 LEU A N 1
ATOM 677 C CA . LEU A 1 81 ? 6.198 -1.344 7.888 1.00 97.06 81 LEU A CA 1
ATOM 678 C C . LEU A 1 81 ? 7.613 -1.497 8.439 1.00 97.06 81 LEU A C 1
ATOM 680 O O . LEU A 1 81 ? 8.433 -0.603 8.251 1.00 97.06 81 LEU A O 1
ATOM 684 N N . ASP A 1 82 ? 7.910 -2.606 9.100 1.00 96.00 82 ASP A N 1
ATOM 685 C CA . ASP A 1 82 ? 9.236 -2.855 9.664 1.00 96.00 82 ASP A CA 1
ATOM 686 C C . ASP A 1 82 ? 10.154 -3.426 8.567 1.00 96.00 82 ASP A C 1
ATOM 688 O O . ASP A 1 82 ? 10.425 -4.628 8.494 1.00 96.00 82 ASP A O 1
ATOM 692 N N . GLU A 1 83 ? 10.511 -2.582 7.586 1.00 92.75 83 GLU A N 1
ATOM 693 C CA . GLU A 1 83 ? 11.180 -3.037 6.367 1.00 92.75 83 GLU A CA 1
ATOM 694 C C . GLU A 1 83 ? 12.603 -3.528 6.646 1.00 92.75 83 GLU A C 1
ATOM 696 O O . GLU A 1 83 ? 13.513 -2.762 6.945 1.00 92.75 83 GLU A O 1
ATOM 701 N N . GLN A 1 84 ? 12.816 -4.827 6.445 1.00 90.12 84 GLN A N 1
ATOM 702 C CA . GLN A 1 84 ? 14.120 -5.479 6.589 1.00 90.12 84 GLN A CA 1
ATOM 703 C C . GLN A 1 84 ? 14.797 -5.759 5.240 1.00 90.12 84 GLN A C 1
ATOM 705 O O . GLN A 1 84 ? 14.275 -5.420 4.177 1.00 90.12 84 GLN A O 1
ATOM 710 N N . ALA A 1 85 ? 15.966 -6.399 5.231 1.00 89.88 85 ALA A N 1
ATOM 711 C CA . ALA A 1 85 ? 16.534 -6.892 3.978 1.00 89.88 85 ALA A CA 1
ATOM 712 C C . ALA A 1 85 ? 15.548 -7.871 3.306 1.00 89.88 85 ALA A C 1
ATOM 714 O O . ALA A 1 85 ? 15.068 -8.817 3.922 1.00 89.88 85 ALA A O 1
ATOM 715 N N . GLY A 1 86 ? 15.198 -7.598 2.050 1.00 91.94 86 GLY A N 1
ATOM 716 C CA . GLY A 1 86 ? 14.399 -8.500 1.224 1.00 91.94 86 GLY A CA 1
ATOM 717 C C . GLY A 1 86 ? 15.291 -9.365 0.350 1.00 91.94 86 GLY A C 1
ATOM 718 O O . GLY A 1 86 ? 16.499 -9.147 0.283 1.00 91.94 86 GLY A O 1
ATOM 719 N N . PHE A 1 87 ? 14.685 -10.291 -0.381 1.00 95.69 87 PHE A N 1
ATOM 720 C CA . PHE A 1 87 ? 15.380 -10.996 -1.452 1.00 95.69 87 PHE A CA 1
ATOM 721 C C . PHE A 1 87 ? 15.029 -10.382 -2.803 1.00 95.69 87 PHE A C 1
ATOM 723 O O . PHE A 1 87 ? 13.923 -9.869 -3.017 1.00 95.69 87 PHE A O 1
ATOM 730 N N . GLU A 1 88 ? 15.988 -10.449 -3.716 1.00 97.69 88 GLU A N 1
ATOM 731 C CA . GLU A 1 88 ? 15.859 -9.934 -5.069 1.00 97.69 88 GLU A CA 1
ATOM 732 C C . GLU A 1 88 ? 15.896 -11.077 -6.072 1.00 97.69 88 GLU A C 1
ATOM 734 O O . GLU A 1 88 ? 16.648 -12.038 -5.929 1.00 97.69 88 GLU A O 1
ATOM 739 N N . VAL A 1 89 ? 15.060 -10.965 -7.097 1.00 97.62 89 VAL A N 1
ATOM 740 C CA . VAL A 1 89 ? 14.997 -11.916 -8.201 1.00 97.62 89 VAL A CA 1
ATOM 741 C C . VAL A 1 89 ? 15.119 -11.126 -9.490 1.00 97.62 89 VAL A C 1
ATOM 743 O O . VAL A 1 89 ? 14.329 -10.210 -9.734 1.00 97.62 89 VAL A O 1
ATOM 746 N N . VAL A 1 90 ? 16.099 -11.497 -10.310 1.00 97.12 90 VAL A N 1
ATOM 747 C CA . VAL A 1 90 ? 16.260 -11.013 -11.682 1.00 97.12 90 VAL A CA 1
ATOM 748 C C . VAL A 1 90 ? 15.943 -12.164 -12.621 1.00 97.12 90 VAL A C 1
ATOM 750 O O . VAL A 1 90 ? 16.552 -13.225 -12.530 1.00 97.12 90 VAL A O 1
ATOM 753 N N . VAL A 1 91 ? 14.997 -11.945 -13.527 1.00 96.38 91 VAL A N 1
ATOM 754 C CA . VAL A 1 91 ? 14.621 -12.912 -14.560 1.00 96.38 91 VAL A CA 1
ATOM 755 C C . VAL A 1 91 ? 14.834 -12.257 -15.924 1.00 96.38 91 VAL A C 1
ATOM 757 O O . VAL A 1 91 ? 14.267 -11.183 -16.154 1.00 96.38 91 VAL A O 1
ATOM 760 N N . PRO A 1 92 ? 15.638 -12.851 -16.823 1.00 94.31 92 PRO A N 1
ATOM 761 C CA . PRO A 1 92 ? 15.769 -12.370 -18.196 1.00 94.31 92 PRO A CA 1
ATOM 762 C C . PRO A 1 92 ? 14.411 -12.292 -18.905 1.00 94.31 92 PRO A C 1
ATOM 764 O O . PRO A 1 92 ? 13.565 -13.166 -18.735 1.00 94.31 92 PRO A O 1
ATOM 767 N N . ASP A 1 93 ? 14.204 -11.249 -19.707 1.00 90.56 93 ASP A N 1
ATOM 768 C CA . ASP A 1 93 ? 12.984 -11.045 -20.495 1.00 90.56 93 ASP A CA 1
ATOM 769 C C . ASP A 1 93 ? 13.337 -10.367 -21.830 1.00 90.56 93 ASP A C 1
ATOM 771 O O . ASP A 1 93 ? 13.398 -9.137 -21.946 1.00 90.56 93 ASP A O 1
ATOM 775 N N . GLY A 1 94 ? 13.637 -11.191 -22.839 1.00 89.44 94 GLY A N 1
ATOM 776 C CA . GLY A 1 94 ? 14.118 -10.743 -24.146 1.00 89.44 94 GLY A CA 1
ATOM 777 C C . GLY A 1 94 ? 15.437 -9.974 -24.036 1.00 89.44 94 GLY A C 1
ATOM 778 O O . GLY A 1 94 ? 16.411 -10.470 -23.483 1.00 89.44 94 GLY A O 1
ATOM 779 N N . GLN A 1 95 ? 15.455 -8.740 -24.543 1.00 91.44 95 GLN A N 1
ATOM 780 C CA . GLN A 1 95 ? 16.606 -7.822 -24.472 1.00 91.44 95 GLN A CA 1
ATOM 781 C C . GLN A 1 95 ? 16.661 -7.022 -23.149 1.00 91.44 95 GLN A C 1
ATOM 783 O O . GLN A 1 95 ? 17.359 -6.013 -23.040 1.00 91.44 95 GLN A O 1
ATOM 788 N N . ALA A 1 96 ? 15.868 -7.418 -22.151 1.00 91.44 96 ALA A N 1
ATOM 789 C CA . ALA A 1 96 ? 15.756 -6.767 -20.852 1.00 91.44 96 ALA A CA 1
ATOM 790 C C . ALA A 1 96 ? 15.661 -7.807 -19.721 1.00 91.44 96 ALA A C 1
ATOM 792 O O . ALA A 1 96 ? 15.992 -8.980 -19.887 1.00 91.44 96 ALA A O 1
ATOM 793 N N . TYR A 1 97 ? 15.230 -7.362 -18.542 1.00 92.25 97 TYR A N 1
ATOM 794 C CA . TYR A 1 97 ? 14.966 -8.220 -17.398 1.00 92.25 97 TYR A CA 1
ATOM 795 C C . TYR A 1 97 ? 13.781 -7.696 -16.591 1.00 92.25 97 TYR A C 1
ATOM 797 O O . TYR A 1 97 ? 13.513 -6.491 -16.548 1.00 92.25 97 TYR A O 1
ATOM 805 N N . THR A 1 98 ? 13.118 -8.612 -15.895 1.00 93.56 98 THR A N 1
ATOM 806 C CA . THR A 1 98 ? 12.245 -8.296 -14.769 1.00 93.56 98 THR A CA 1
ATOM 807 C C . THR A 1 98 ? 13.064 -8.370 -13.488 1.00 93.56 98 THR A C 1
ATOM 809 O O . THR A 1 98 ? 13.779 -9.341 -13.263 1.00 93.56 98 THR A O 1
ATOM 812 N N . TRP A 1 99 ? 12.961 -7.345 -12.647 1.00 96.19 99 TRP A N 1
ATOM 813 C CA . TRP A 1 99 ? 13.527 -7.346 -11.300 1.00 96.19 99 TRP A CA 1
ATOM 814 C C . TRP A 1 99 ? 12.402 -7.187 -10.290 1.00 96.19 99 TRP A C 1
ATOM 816 O O . TRP A 1 99 ? 11.532 -6.326 -10.449 1.00 96.19 99 TRP A O 1
ATOM 826 N N . THR A 1 100 ? 12.421 -8.016 -9.254 1.00 96.06 100 THR A N 1
ATOM 827 C CA . THR A 1 100 ? 11.510 -7.900 -8.117 1.00 96.06 100 THR A CA 1
ATOM 828 C C . THR A 1 100 ? 12.289 -7.992 -6.824 1.00 96.06 100 THR A C 1
ATOM 830 O O . THR A 1 100 ? 13.121 -8.883 -6.682 1.00 96.06 100 THR A O 1
ATOM 833 N N . ARG A 1 101 ? 11.940 -7.138 -5.864 1.00 96.19 101 ARG A N 1
ATOM 834 C CA . ARG A 1 101 ? 12.355 -7.256 -4.469 1.00 96.19 101 ARG A CA 1
ATOM 835 C C . ARG A 1 101 ? 11.133 -7.572 -3.624 1.00 96.19 101 ARG A C 1
ATOM 837 O O . ARG A 1 101 ? 10.112 -6.897 -3.755 1.00 96.19 101 ARG A O 1
ATOM 844 N N . LYS A 1 102 ? 11.226 -8.604 -2.792 1.00 95.56 102 LYS A N 1
ATOM 845 C CA . LYS A 1 102 ? 10.129 -9.058 -1.932 1.00 95.56 102 LYS A CA 1
ATOM 846 C C . LYS A 1 102 ? 10.599 -9.116 -0.489 1.00 95.56 102 LYS A C 1
ATOM 848 O O . LYS A 1 102 ? 11.738 -9.484 -0.209 1.00 95.56 102 LYS A O 1
ATOM 853 N N . GLN A 1 103 ? 9.708 -8.736 0.411 1.00 95.44 103 GLN A N 1
ATOM 854 C CA . GLN A 1 103 ? 9.935 -8.740 1.846 1.00 95.44 103 GLN A CA 1
ATOM 855 C C . GLN A 1 103 ? 8.683 -9.291 2.523 1.00 95.44 103 GLN A C 1
ATOM 857 O O . GLN A 1 103 ? 7.570 -8.985 2.098 1.00 95.44 103 GLN A O 1
ATOM 862 N N . LEU A 1 104 ? 8.890 -10.077 3.573 1.00 94.62 104 LEU A N 1
ATOM 863 C CA . LEU A 1 104 ? 7.880 -10.377 4.579 1.00 94.62 104 LEU A CA 1
ATOM 864 C C . LEU A 1 104 ? 8.282 -9.586 5.824 1.00 94.62 104 LEU A C 1
ATOM 866 O O . LEU A 1 104 ? 9.434 -9.690 6.252 1.00 94.62 104 LEU A O 1
ATOM 870 N N . VAL A 1 105 ? 7.400 -8.718 6.312 1.00 94.50 105 VAL A N 1
ATOM 871 C CA . VAL A 1 105 ? 7.711 -7.722 7.348 1.00 94.50 105 VAL A CA 1
ATOM 872 C C . VAL A 1 105 ? 6.553 -7.616 8.316 1.00 94.50 105 VAL A C 1
ATOM 874 O O . VAL A 1 105 ? 5.395 -7.730 7.916 1.00 94.50 105 VAL A O 1
ATOM 877 N N . ARG A 1 106 ? 6.867 -7.311 9.575 1.00 96.25 106 ARG A N 1
ATOM 878 C CA . ARG A 1 106 ? 5.837 -6.901 10.524 1.00 96.25 106 ARG A CA 1
ATOM 879 C C . ARG A 1 106 ? 5.279 -5.547 10.111 1.00 96.25 106 ARG A C 1
ATOM 881 O O . ARG A 1 106 ? 5.996 -4.689 9.594 1.00 96.25 106 ARG A O 1
ATOM 888 N N . ALA A 1 107 ? 3.996 -5.358 10.357 1.00 97.00 107 ALA A N 1
ATOM 889 C CA . ALA A 1 107 ? 3.311 -4.117 10.073 1.00 97.00 107 ALA A CA 1
ATOM 890 C C . ALA A 1 107 ? 2.301 -3.815 11.170 1.00 97.00 107 ALA A C 1
ATOM 892 O O . ALA A 1 107 ? 1.589 -4.710 11.625 1.00 97.00 107 ALA A O 1
ATOM 893 N N . TYR A 1 108 ? 2.227 -2.556 11.582 1.00 97.31 108 TYR A N 1
ATOM 894 C CA . TYR A 1 108 ? 1.330 -2.126 12.647 1.00 97.31 108 TYR A CA 1
ATOM 895 C C . TYR A 1 108 ? 0.841 -0.698 12.426 1.00 97.31 108 TYR A C 1
ATOM 897 O O . TYR A 1 108 ? 1.559 0.146 11.887 1.00 97.31 108 TYR A O 1
ATOM 905 N N . GLY A 1 109 ? -0.390 -0.415 12.836 1.00 96.88 109 GLY A N 1
ATOM 906 C CA . GLY A 1 109 ? -0.965 0.920 12.718 1.00 96.88 109 GLY A CA 1
ATOM 907 C C . GLY A 1 109 ? -2.483 0.919 12.767 1.00 96.88 109 GLY A C 1
ATOM 908 O O . GLY A 1 109 ? -3.102 0.035 13.361 1.00 96.88 109 GLY A O 1
ATOM 909 N N . THR A 1 110 ? -3.095 1.912 12.129 1.00 97.50 110 THR A N 1
ATOM 910 C CA . THR A 1 110 ? -4.538 2.138 12.199 1.00 97.50 110 THR A CA 1
ATOM 911 C C . THR A 1 110 ? -5.193 2.177 10.830 1.00 97.50 110 THR A C 1
ATOM 913 O O . THR A 1 110 ? -4.637 2.639 9.833 1.00 97.50 110 THR A O 1
ATOM 916 N N . VAL A 1 111 ? -6.438 1.711 10.795 1.00 97.38 111 VAL A N 1
ATOM 917 C CA . VAL A 1 111 ? -7.337 1.876 9.659 1.00 97.38 111 VAL A CA 1
ATOM 918 C C . VAL A 1 111 ? -8.612 2.544 10.137 1.00 97.38 111 VAL A C 1
ATOM 920 O O . VAL A 1 111 ? -9.317 2.023 10.997 1.00 97.38 111 VAL A O 1
ATOM 923 N N . HIS A 1 112 ? -8.922 3.699 9.567 1.00 97.56 112 HIS A N 1
ATOM 924 C CA . HIS A 1 112 ? -10.175 4.405 9.777 1.00 97.56 112 HIS A CA 1
ATOM 925 C C . HIS A 1 112 ? -11.133 4.054 8.644 1.00 97.56 112 HIS A C 1
ATOM 927 O O . HIS A 1 112 ? -10.923 4.452 7.496 1.00 97.56 112 HIS A O 1
ATOM 933 N N . LEU A 1 113 ? -12.170 3.293 8.988 1.00 95.44 113 LEU A N 1
ATOM 934 C CA . LEU A 1 113 ? -13.259 2.903 8.101 1.00 95.44 113 LEU A CA 1
ATOM 935 C C . LEU A 1 113 ? -14.547 3.650 8.485 1.00 95.44 113 LEU A C 1
ATOM 937 O O . LEU A 1 113 ? -14.666 4.122 9.621 1.00 95.44 113 LEU A O 1
ATOM 941 N N . PRO A 1 114 ? -15.557 3.710 7.595 1.00 92.88 114 PRO A N 1
ATOM 942 C CA . PRO A 1 114 ? -16.855 4.310 7.918 1.00 92.88 114 PRO A CA 1
ATOM 943 C C . PRO A 1 114 ? -17.556 3.664 9.124 1.00 92.88 114 PRO A C 1
ATOM 945 O O . PRO A 1 114 ? -18.312 4.321 9.829 1.00 92.88 114 PRO A O 1
ATOM 948 N N . ASN A 1 115 ? -17.278 2.386 9.394 1.00 90.50 115 ASN A N 1
ATOM 949 C CA . ASN A 1 115 ? -17.795 1.624 10.536 1.00 90.50 115 ASN A CA 1
ATOM 950 C C . ASN A 1 115 ? -16.869 1.687 11.780 1.00 90.50 115 ASN A C 1
ATOM 952 O O . ASN A 1 115 ? -16.904 0.803 12.647 1.00 90.50 115 ASN A O 1
ATOM 956 N N . GLY A 1 116 ? -16.010 2.706 11.849 1.00 92.62 116 GLY A N 1
ATOM 957 C CA . GLY A 1 116 ? -15.126 3.013 12.971 1.00 92.62 116 GLY A CA 1
ATOM 958 C C . GLY A 1 116 ? -13.659 2.610 12.764 1.00 92.62 116 GLY A C 1
ATOM 959 O O . GLY A 1 116 ? -13.324 1.872 11.836 1.00 92.62 116 GLY A O 1
ATOM 960 N N . PRO A 1 117 ? -12.759 3.083 13.644 1.00 95.06 117 PRO A N 1
ATOM 961 C CA . PRO A 1 117 ? -11.341 2.762 13.572 1.00 95.06 117 PRO A CA 1
ATOM 962 C C . PRO A 1 117 ? -11.060 1.299 13.936 1.00 95.06 117 PRO A C 1
ATOM 964 O O . PRO A 1 117 ? -11.800 0.664 14.696 1.00 95.06 117 PRO A O 1
ATOM 967 N N . ARG A 1 118 ? -9.963 0.770 13.399 1.00 94.69 118 ARG A N 1
ATOM 968 C CA . ARG A 1 118 ? -9.411 -0.557 13.681 1.00 94.69 118 ARG A CA 1
ATOM 969 C C . ARG A 1 118 ? -7.904 -0.442 13.866 1.00 94.69 118 ARG A C 1
ATOM 971 O O . ARG A 1 118 ? -7.246 0.275 13.115 1.00 94.69 118 ARG A O 1
ATOM 978 N N . GLN A 1 119 ? -7.371 -1.164 14.842 1.00 94.88 119 GLN A N 1
ATOM 979 C CA . GLN A 1 119 ? -5.937 -1.424 14.918 1.00 94.88 119 GLN A CA 1
ATOM 980 C C . GLN A 1 119 ? -5.608 -2.572 13.967 1.00 94.88 119 GLN A C 1
ATOM 982 O O . GLN A 1 119 ? -6.388 -3.519 13.836 1.00 94.88 119 GLN A O 1
ATOM 987 N N . VAL A 1 120 ? -4.468 -2.482 13.298 1.00 94.88 120 VAL A N 1
ATOM 988 C CA . VAL A 1 120 ? -3.925 -3.574 12.499 1.00 94.88 120 VAL A CA 1
ATOM 989 C C . VAL A 1 120 ? -2.548 -3.926 13.030 1.00 94.88 120 VAL A C 1
ATOM 991 O O . VAL A 1 120 ? -1.713 -3.051 13.228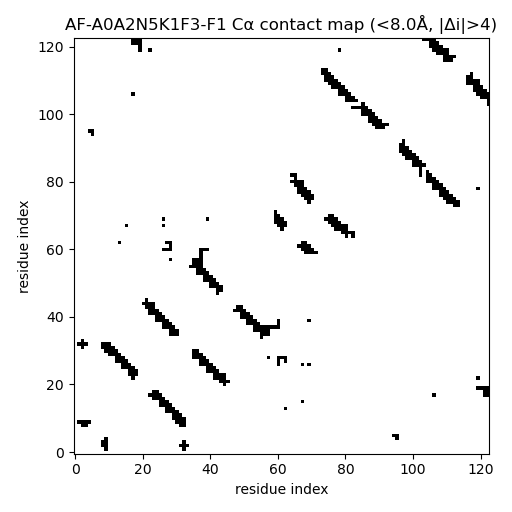 1.00 94.88 120 VAL A O 1
ATOM 994 N N . GLU A 1 121 ? -2.331 -5.218 13.237 1.00 94.94 121 GLU A N 1
ATOM 995 C CA . GLU A 1 121 ? -1.018 -5.824 13.405 1.00 94.94 121 GLU A CA 1
ATOM 996 C C . GLU A 1 121 ? -0.971 -7.044 12.477 1.00 94.94 121 GLU A C 1
ATOM 998 O O . GLU A 1 121 ? -1.903 -7.855 12.459 1.00 94.94 121 GLU A O 1
ATOM 1003 N N . ALA A 1 122 ? 0.060 -7.121 11.641 1.00 91.19 122 ALA A N 1
ATOM 1004 C CA . ALA A 1 122 ? 0.250 -8.156 10.630 1.00 91.19 122 ALA A CA 1
ATOM 1005 C C . ALA A 1 122 ? 1.725 -8.582 10.567 1.00 91.19 122 ALA A C 1
ATOM 1007 O O . ALA A 1 122 ? 2.613 -7.811 10.947 1.00 91.19 122 ALA A O 1
ATOM 1008 N N . MET A 1 123 ? 1.971 -9.802 10.081 1.00 78.94 123 MET A N 1
ATOM 1009 C CA . MET A 1 123 ? 3.300 -10.386 9.865 1.00 78.94 123 MET A CA 1
ATOM 1010 C C . MET A 1 123 ? 3.348 -11.147 8.544 1.00 78.94 123 MET A C 1
ATOM 1012 O O . MET A 1 123 ? 2.344 -11.824 8.228 1.00 78.94 123 MET A O 1
#

Mean predicted aligned error: 3.79 Å

Nearest PDB structures (foldseek):
  9bk6-assembly1_A  TM=5.891E-01  e=6.383E+00  synthetic construct
  3ipv-assembly1_C  TM=5.384E-01  e=4.935E+00  Spatholobus parviflorus
  1y8c-assembly1_A  TM=5.982E-01  e=8.257E+00  Clostridium acetobutylicum ATCC 824
  8ybf-assembly1_A  TM=3.008E-01  e=2.802E+00  Morbillivirus canis

Radius of gyration: 16.01 Å; Cα contacts (8 Å, |Δi|>4): 275; chains: 1; bounding box: 35×24×42 Å

pLDDT: mean 94.29, std 4.51, range [62.44, 98.31]

Foldseek 3Di:
DAQDDPRAGDKDKDKDWFDDPFKTKIWMWIDGRPWTKIKIWIQGPVVRDIDIDIDRDPDAWDDDQQWTWGDDDQKIDTKGWQDDQWDWDWADDPNRIDIDTDDDTWMWDWIQDPVGIDTDTGD

Sequence (123 aa):
MPWFRAGRLLKRWRYVSLWSRDLSICAANISVGPVRQEFWAVWDRKHRQLWERTRLRPCCVTLVPNRLLVRDGGITIDVTLDEQAGFEVVVPDGQAYTWTRKQLVRAYGTVHLPNGPRQVEAM

Solvent-accessible surface area (backbone atoms only — not comparable to full-atom values): 6979 Å² total; per-residue (Å²): 133,77,44,56,54,78,93,35,70,37,72,49,76,50,77,48,74,44,55,42,97,54,40,40,35,37,39,32,44,37,34,49,37,93,50,38,37,26,39,39,38,39,36,36,62,85,79,71,42,78,50,70,52,77,38,82,47,92,80,37,65,47,79,54,91,46,32,44,38,36,53,55,96,84,32,37,37,45,31,42,36,57,76,66,91,55,56,76,47,77,43,84,48,87,86,45,64,50,75,50,76,49,73,88,44,45,33,41,39,40,35,38,44,97,92,46,75,41,82,45,63,28,102

Secondary structure (DSSP, 8-state):
--SEETTEE-EEEEEEEEE-SSEEEEEEEEEETTEEEEEEEEEETTTTEEEEEEESSSSSEEEETTEEEEEETTEEEEEEE-----EEEEEEETTEEEEEEE----EEEEEEETTEEEEEEE-